Protein AF-F2UIX3-F1 (afdb_monomer_lite)

Secondary structure (DSSP, 8-state):
------TT---SHHHHHHHHHHHHHHHHHHHHHHHHHHHHHHHHT--SHHHHHHHHHHHHHHHHHHHHHHHHHHHHHHHHHHHHTT---HHHHHHHHHHHHHHHHHHHHHHHHHHHHHHHHHHHHHHHHHHHHHHHHHHHHHHHHHHHHHHHHHHHHHHHHHHHHHHHHHHT-

Foldseek 3Di:
DDPDPPPPPPPPVLVVLLVVLLVVLVVLLVLLVVLLVVLVVLLVPPPALVSLVVSLVVNVVSLVSSVVSLVVNLVSLVSLLVSLVPDPDPVSVVVNVVSVVSNVSSVVSVVSSVVSVVSSVVVNVVSVVVVVVVVVVVVVVVVVVVVVVVVVVVVVVVVVVVCVVVVVVVVVD

Sequence (173 aa):
MSYHKLDRYQGRDGDSEYLRLTRQIPNNIVNISRNTKQLQKIVKVIGTPKESQQSMGQIRHIVRDTNSLIKMTKQMVSDVSTLTQSAENQSVEQVHEIFQDVAVMVQDQGEVLENIEANMQVTYDRVDRGVGELTHASRYQKSARNKAMCLLVIVVIVAGILAAILVPTLKKK

Organism: Salpingoeca rosetta (strain ATCC 50818 / BSB-021) (NCBI:txid946362)

pLDDT: mean 78.08, std 13.51, range [38.41, 96.5]

Radius of gyration: 35.83 Å; chains: 1; bounding box: 78×33×126 Å

InterPro domains:
  IPR000727 Target SNARE coiled-coil homology domain [PF05739] (111-162)
  IPR000727 Target SNARE coiled-coil homology domain [PS50192] (90-137)
  IPR000727 Target SNARE coiled-coil homology domain [SM00397] (69-137)
  IPR006011 Syntaxin, N-terminal domain [PF14523] (21-104)
  IPR010989 SNARE [SSF47661] (16-130)
  IPR045242 Syntaxin [PTHR19957] (89-157)

Structure (mmCIF, N/CA/C/O backbone):
data_AF-F2UIX3-F1
#
_entry.id   AF-F2UIX3-F1
#
loop_
_atom_site.group_PDB
_atom_site.id
_atom_site.type_symbol
_atom_site.label_atom_id
_atom_site.label_alt_id
_atom_site.label_comp_id
_atom_site.label_asym_id
_atom_site.label_entity_id
_atom_site.label_seq_id
_atom_site.pdbx_PDB_ins_code
_atom_site.Cartn_x
_atom_site.Cartn_y
_atom_site.Cartn_z
_atom_site.occupancy
_atom_site.B_iso_or_equiv
_atom_site.auth_seq_id
_atom_site.auth_comp_id
_atom_site.auth_asym_id
_atom_site.auth_atom_id
_atom_site.pdbx_PDB_model_num
ATOM 1 N N . MET A 1 1 ? -36.956 -19.157 54.502 1.00 50.03 1 MET A N 1
ATOM 2 C CA . MET A 1 1 ? -35.486 -19.080 54.636 1.00 50.03 1 MET A CA 1
ATOM 3 C C . MET A 1 1 ? -34.861 -19.979 53.574 1.00 50.03 1 MET A C 1
ATOM 5 O O . MET A 1 1 ? -34.846 -21.181 53.776 1.00 50.03 1 MET A O 1
ATOM 9 N N . SER A 1 2 ? -34.443 -19.443 52.422 1.00 40.53 2 SER A N 1
ATOM 10 C CA . SER A 1 2 ? -33.447 -20.106 51.561 1.00 40.53 2 SER A CA 1
ATOM 11 C C . SER A 1 2 ? -32.939 -19.125 50.502 1.00 40.53 2 SER A C 1
ATOM 13 O O . SER A 1 2 ? -33.484 -19.015 49.404 1.00 40.53 2 SER A O 1
ATOM 15 N N . TYR A 1 3 ? -31.912 -18.359 50.867 1.00 38.41 3 TYR A N 1
ATOM 16 C CA . TYR A 1 3 ? -31.077 -17.633 49.914 1.00 38.41 3 TYR A CA 1
ATOM 17 C C . TYR A 1 3 ? -30.118 -18.645 49.279 1.00 38.41 3 TYR A C 1
ATOM 19 O O . TYR A 1 3 ? -29.007 -18.818 49.761 1.00 38.41 3 TYR A O 1
ATOM 27 N N . HIS A 1 4 ? -30.559 -19.369 48.248 1.00 46.75 4 HIS A N 1
ATOM 28 C CA . HIS A 1 4 ? -29.706 -20.355 47.565 1.00 46.75 4 HIS A CA 1
ATOM 29 C C . HIS A 1 4 ? -29.713 -20.235 46.037 1.00 46.75 4 HIS A C 1
ATOM 31 O O . HIS A 1 4 ? -29.457 -21.195 45.320 1.00 46.75 4 HIS A O 1
ATOM 37 N N . LYS A 1 5 ? -29.977 -19.035 45.513 1.00 42.69 5 LYS A N 1
ATOM 38 C CA . LYS A 1 5 ? -29.747 -18.712 44.097 1.00 42.69 5 LYS A CA 1
ATOM 39 C C . LYS A 1 5 ? -28.872 -17.467 43.974 1.00 42.69 5 LYS A C 1
ATOM 41 O O . LYS A 1 5 ? -29.306 -16.449 43.452 1.00 42.69 5 LYS A O 1
ATOM 46 N N . LEU A 1 6 ? -27.650 -17.555 44.500 1.00 43.41 6 LEU A N 1
ATOM 47 C CA . LEU A 1 6 ? -26.572 -16.595 44.224 1.00 43.41 6 LEU A CA 1
ATOM 48 C C . LEU A 1 6 ? -25.506 -17.163 43.267 1.00 43.41 6 LEU A C 1
ATOM 50 O O . LEU A 1 6 ? -24.531 -16.484 42.965 1.00 43.41 6 LEU A O 1
ATOM 54 N N . ASP A 1 7 ? -25.730 -18.342 42.682 1.00 41.72 7 ASP A N 1
ATOM 55 C CA . ASP A 1 7 ? -24.776 -18.988 41.766 1.00 41.72 7 ASP A CA 1
ATOM 56 C C . ASP A 1 7 ? -24.837 -18.463 40.319 1.00 41.72 7 ASP A C 1
ATOM 58 O O . ASP A 1 7 ? -24.647 -19.210 39.363 1.00 41.72 7 ASP A O 1
ATOM 62 N N . ARG A 1 8 ? -25.090 -17.164 40.119 1.00 43.22 8 ARG A N 1
ATOM 63 C CA . ARG A 1 8 ? -24.858 -16.506 38.816 1.00 43.22 8 ARG A CA 1
ATOM 64 C C . ARG A 1 8 ? -23.996 -15.250 38.905 1.00 43.22 8 ARG A C 1
ATOM 66 O O . ARG A 1 8 ? -24.086 -14.369 38.058 1.00 43.22 8 ARG A O 1
ATOM 73 N N . TYR A 1 9 ? -23.067 -15.226 39.857 1.00 41.72 9 TYR A N 1
ATOM 74 C CA . TYR A 1 9 ? -21.845 -14.433 39.713 1.00 41.72 9 TYR A CA 1
ATOM 75 C C . TYR A 1 9 ? -20.912 -15.088 38.682 1.00 41.72 9 TYR A C 1
ATOM 77 O O . TYR A 1 9 ? -19.874 -15.652 39.010 1.00 41.72 9 TYR A O 1
ATOM 85 N N . GLN A 1 10 ? -21.272 -14.972 37.405 1.00 43.09 10 GLN A N 1
ATOM 86 C CA . GLN A 1 10 ? -20.333 -15.085 36.286 1.00 43.09 10 GLN A CA 1
ATOM 87 C C . GLN A 1 10 ? -19.816 -13.670 35.950 1.00 43.09 10 GLN A C 1
ATOM 89 O O . GLN A 1 10 ? -19.879 -13.212 34.821 1.00 43.09 10 GLN A O 1
ATOM 94 N N . GLY A 1 11 ? -19.399 -12.918 36.977 1.00 50.25 11 GLY A N 1
ATOM 95 C CA . GLY A 1 11 ? -19.142 -11.470 36.906 1.00 50.25 11 GLY A CA 1
ATOM 96 C C . GLY A 1 11 ? -17.666 -11.079 36.940 1.00 50.25 11 GLY A C 1
ATOM 97 O O . GLY A 1 11 ? -17.349 -9.962 37.317 1.00 50.25 11 GLY A O 1
ATOM 98 N N . ARG A 1 12 ? -16.740 -11.999 36.645 1.00 53.50 12 ARG A N 1
ATOM 99 C CA . ARG A 1 12 ? -15.292 -11.720 36.730 1.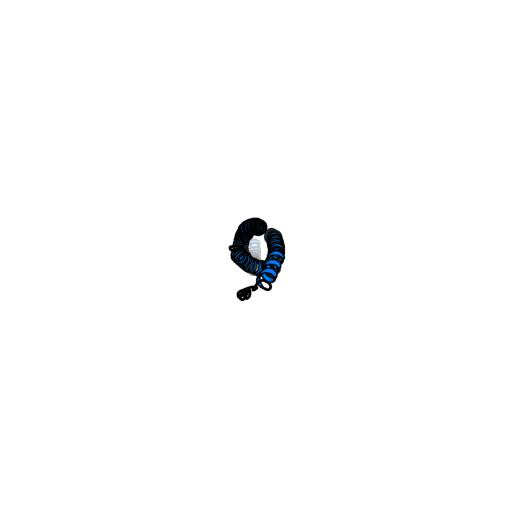00 53.50 12 ARG A CA 1
ATOM 100 C C . ARG A 1 12 ? -14.568 -11.830 35.389 1.00 53.50 12 ARG A C 1
ATOM 102 O O . ARG A 1 12 ? -13.643 -11.060 35.147 1.00 53.50 12 ARG A O 1
ATOM 109 N N . ASP A 1 13 ? -15.027 -12.716 34.509 1.00 61.12 13 ASP A N 1
ATOM 110 C CA . ASP A 1 13 ? -14.429 -12.900 33.182 1.00 61.12 13 ASP A CA 1
ATOM 111 C C . ASP A 1 13 ? -14.965 -11.883 32.160 1.00 61.12 13 ASP A C 1
ATOM 113 O O . ASP A 1 13 ? -14.174 -11.284 31.435 1.00 61.12 13 ASP A O 1
ATOM 117 N N . GLY A 1 14 ? -16.275 -11.599 32.170 1.00 64.62 14 GLY A N 1
ATOM 118 C CA . GLY A 1 14 ? -16.899 -10.625 31.259 1.00 64.62 14 GLY A CA 1
ATOM 119 C C . GLY A 1 14 ? -16.400 -9.189 31.457 1.00 64.62 14 GLY A C 1
ATOM 120 O O . GLY A 1 14 ? -16.084 -8.505 30.487 1.00 64.62 14 GLY A O 1
ATOM 121 N N . ASP A 1 15 ? -16.219 -8.759 32.709 1.00 70.06 15 ASP A N 1
ATOM 122 C CA . ASP A 1 15 ? -15.677 -7.431 33.028 1.00 70.06 15 ASP A CA 1
ATOM 123 C C . ASP A 1 15 ? -14.197 -7.307 32.626 1.00 70.06 15 ASP A C 1
ATOM 125 O O . ASP A 1 15 ? -13.750 -6.260 32.149 1.00 70.06 15 ASP A O 1
ATOM 129 N N . SER A 1 16 ? -13.421 -8.386 32.782 1.00 77.81 16 SER A N 1
ATOM 130 C CA . SER A 1 16 ? -12.012 -8.430 32.375 1.00 77.81 16 SER A CA 1
ATOM 131 C C . SER A 1 16 ? -11.857 -8.387 30.854 1.00 77.81 16 SER A C 1
ATOM 133 O O . SER A 1 16 ? -10.998 -7.668 30.334 1.00 77.81 16 SER A O 1
ATOM 135 N N . GLU A 1 17 ? -12.710 -9.116 30.135 1.00 80.12 17 GLU A N 1
ATOM 136 C CA . GLU A 1 17 ? -12.747 -9.120 28.678 1.00 80.12 17 GLU A CA 1
ATOM 137 C C . GLU A 1 17 ? -13.193 -7.767 28.121 1.00 80.12 17 GLU A C 1
ATOM 139 O O . GLU A 1 17 ? -12.487 -7.206 27.281 1.00 80.12 17 GLU A O 1
ATOM 144 N N . TYR A 1 18 ? -14.264 -7.180 28.661 1.00 78.69 18 TYR A N 1
ATOM 145 C CA . TYR A 1 18 ? -14.708 -5.833 28.311 1.00 78.69 18 TYR A CA 1
ATOM 146 C C . TYR A 1 18 ? -13.574 -4.813 28.474 1.00 78.69 18 TYR A C 1
ATOM 148 O O . TYR A 1 18 ? -13.195 -4.145 27.515 1.00 78.69 18 TYR A O 1
ATOM 156 N N . LEU A 1 19 ? -12.926 -4.761 29.644 1.00 79.62 19 LEU A N 1
ATOM 157 C CA . LEU A 1 19 ? -11.809 -3.840 29.891 1.00 79.62 19 LEU A CA 1
ATOM 158 C C . LEU A 1 19 ? -10.624 -4.062 28.942 1.00 79.62 19 LEU A C 1
ATOM 160 O O . LEU A 1 19 ? -9.933 -3.104 28.577 1.00 79.62 19 LEU A O 1
ATOM 164 N N . ARG A 1 20 ? -10.369 -5.310 28.535 1.00 86.00 20 ARG A N 1
ATOM 165 C CA . ARG A 1 20 ? -9.329 -5.632 27.555 1.00 86.00 20 ARG A CA 1
ATOM 166 C C . ARG A 1 20 ? -9.686 -5.075 26.179 1.00 86.00 20 ARG A C 1
ATOM 168 O O . ARG A 1 20 ? -8.833 -4.436 25.561 1.00 86.00 20 ARG A O 1
ATOM 175 N N . LEU A 1 21 ? -10.913 -5.296 25.713 1.00 84.12 21 LEU A N 1
ATOM 176 C CA . LEU A 1 21 ? -11.394 -4.821 24.413 1.00 84.12 21 LEU A CA 1
ATOM 177 C C . LEU A 1 21 ? -11.369 -3.288 24.352 1.00 84.12 21 LEU A C 1
ATOM 179 O O . LEU A 1 21 ? -10.766 -2.718 23.441 1.00 84.12 21 LEU A O 1
ATOM 183 N N . THR A 1 22 ? -11.884 -2.622 25.389 1.00 79.75 22 THR A N 1
ATOM 184 C CA . THR A 1 22 ? -11.936 -1.154 25.484 1.00 79.75 22 THR A CA 1
ATOM 185 C C . THR A 1 22 ? -10.548 -0.509 25.509 1.00 79.75 22 THR A C 1
ATOM 187 O O . THR A 1 22 ? -10.378 0.624 25.066 1.00 79.75 22 THR A O 1
ATOM 190 N N . ARG A 1 23 ? -9.515 -1.234 25.962 1.00 84.69 23 ARG A N 1
ATOM 191 C CA . ARG A 1 23 ? -8.114 -0.781 25.891 1.00 84.69 23 ARG A CA 1
ATOM 192 C C . ARG A 1 23 ? -7.439 -1.085 24.555 1.00 84.69 23 ARG A C 1
ATOM 194 O O . ARG A 1 23 ? -6.550 -0.339 24.150 1.00 84.69 23 ARG A O 1
ATOM 201 N N . GLN A 1 24 ? -7.792 -2.178 23.884 1.00 87.69 24 GLN A N 1
ATOM 202 C CA . GLN A 1 24 ? -7.121 -2.590 22.645 1.00 87.69 24 GLN A CA 1
ATOM 203 C C . GLN A 1 24 ? -7.654 -1.869 21.407 1.00 87.69 24 GLN A C 1
ATOM 205 O O . GLN A 1 24 ? -6.859 -1.482 20.549 1.00 87.69 24 GLN A O 1
ATOM 210 N N . ILE A 1 25 ? -8.964 -1.626 21.335 1.00 85.00 25 ILE A N 1
ATOM 211 C CA . ILE A 1 25 ? -9.601 -0.985 20.179 1.00 85.00 25 ILE A CA 1
ATOM 212 C C . ILE A 1 25 ? -8.958 0.378 19.842 1.00 85.00 25 ILE A C 1
ATOM 214 O O . ILE A 1 25 ? -8.520 0.543 18.700 1.00 85.00 25 ILE A O 1
ATOM 218 N N . PRO A 1 26 ? -8.774 1.325 20.791 1.00 84.56 26 P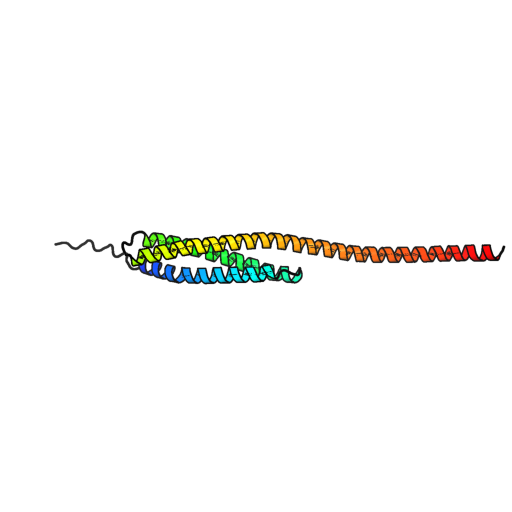RO A N 1
ATOM 219 C CA . PRO A 1 26 ? -8.140 2.611 20.488 1.00 84.56 26 PRO A CA 1
ATOM 220 C C . PRO A 1 26 ? -6.710 2.471 19.957 1.00 84.56 26 PRO A C 1
ATOM 222 O O . PRO A 1 26 ? -6.316 3.168 19.022 1.00 84.56 26 PRO A O 1
ATOM 225 N N . ASN A 1 27 ? -5.935 1.534 20.512 1.00 89.38 27 ASN A N 1
ATOM 226 C CA . ASN A 1 27 ? -4.561 1.287 20.075 1.00 89.38 27 ASN A CA 1
ATOM 227 C C . ASN A 1 27 ? -4.512 0.787 18.628 1.00 89.38 27 ASN A C 1
ATOM 229 O O . ASN A 1 27 ? -3.688 1.254 17.837 1.00 89.38 27 ASN A O 1
ATOM 233 N N . ASN A 1 28 ? -5.421 -0.118 18.260 1.00 89.88 28 ASN A N 1
ATOM 234 C CA . ASN A 1 28 ? -5.512 -0.600 16.890 1.00 89.88 28 ASN A CA 1
ATOM 235 C C . ASN A 1 28 ? -5.909 0.522 15.928 1.00 89.88 28 ASN A C 1
ATOM 237 O O . ASN A 1 28 ? -5.278 0.651 14.885 1.00 89.88 28 ASN A O 1
ATOM 241 N N . ILE A 1 29 ? -6.878 1.373 16.282 1.00 86.19 29 ILE A N 1
ATOM 242 C CA . ILE A 1 29 ? -7.292 2.519 15.450 1.00 86.19 29 ILE A CA 1
ATOM 243 C C . ILE A 1 29 ? -6.127 3.476 15.208 1.00 86.19 29 ILE A C 1
ATOM 245 O O . ILE A 1 29 ? -5.880 3.878 14.073 1.00 86.19 29 ILE A O 1
ATOM 249 N N . VAL A 1 30 ? -5.376 3.824 16.256 1.00 88.75 30 VAL A N 1
ATOM 250 C CA . VAL A 1 30 ? -4.206 4.703 16.123 1.00 88.75 30 VAL A CA 1
ATOM 251 C C . VAL A 1 30 ? -3.170 4.090 15.178 1.00 88.75 30 VAL A C 1
ATOM 253 O O . VAL A 1 30 ? -2.586 4.802 14.357 1.00 88.75 30 VAL A O 1
ATOM 256 N N . ASN A 1 31 ? -2.955 2.775 15.256 1.00 89.75 31 ASN A N 1
ATOM 257 C CA . ASN A 1 31 ? -2.041 2.066 14.364 1.00 89.75 31 ASN A CA 1
ATOM 258 C C . ASN A 1 31 ? -2.566 1.999 12.920 1.00 89.75 31 ASN A C 1
ATOM 260 O O . ASN A 1 31 ? -1.793 2.280 12.009 1.00 89.75 31 ASN A O 1
ATOM 264 N N . ILE A 1 32 ? -3.858 1.724 12.702 1.00 88.38 32 ILE A N 1
ATOM 265 C CA . ILE A 1 32 ? -4.500 1.768 11.375 1.00 88.38 32 ILE A CA 1
ATOM 266 C C . ILE A 1 32 ? -4.330 3.170 10.777 1.00 88.38 32 ILE A C 1
ATOM 268 O O . ILE A 1 32 ? -3.799 3.307 9.680 1.00 88.38 32 ILE A O 1
ATOM 272 N N . SER A 1 33 ? -4.649 4.224 11.531 1.00 86.25 33 SER A N 1
ATOM 273 C CA . SER A 1 33 ? -4.518 5.610 11.071 1.00 86.25 33 SER A CA 1
ATOM 274 C C . SER A 1 33 ? -3.073 5.964 10.714 1.00 86.25 33 SER A C 1
ATOM 276 O O . SER A 1 33 ? -2.805 6.595 9.686 1.00 86.25 33 SER A O 1
ATOM 278 N N . ARG A 1 34 ? -2.108 5.537 11.542 1.00 90.31 34 ARG A N 1
ATOM 279 C CA . ARG A 1 34 ? -0.679 5.730 11.267 1.00 90.31 34 ARG A CA 1
ATOM 280 C C . ARG A 1 34 ? -0.268 5.009 9.985 1.00 90.31 34 ARG A C 1
ATOM 282 O O . ARG A 1 34 ? 0.407 5.620 9.157 1.00 90.31 34 ARG A O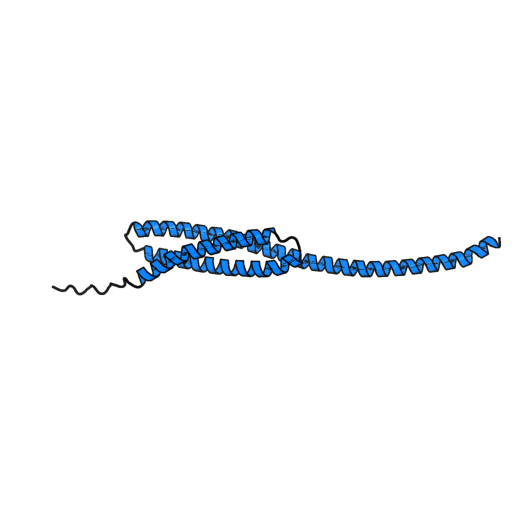 1
ATOM 289 N N . ASN A 1 35 ? -0.694 3.762 9.810 1.00 90.06 35 ASN A N 1
ATOM 290 C CA . ASN A 1 35 ? -0.396 2.961 8.630 1.00 90.06 35 ASN A CA 1
ATOM 291 C C . ASN A 1 35 ? -0.999 3.580 7.365 1.00 90.06 35 ASN A C 1
ATOM 293 O O . ASN A 1 35 ? -0.279 3.776 6.390 1.00 90.06 35 ASN A O 1
ATOM 297 N N . THR A 1 36 ? -2.268 3.994 7.395 1.00 86.19 36 THR A N 1
ATOM 298 C CA . THR A 1 36 ? -2.933 4.672 6.272 1.00 86.19 36 THR A CA 1
ATOM 299 C C . THR A 1 36 ? -2.204 5.961 5.888 1.00 86.19 36 THR A C 1
ATOM 301 O O . THR A 1 36 ? -1.921 6.188 4.711 1.00 86.19 36 THR A O 1
ATOM 304 N N . LYS A 1 37 ? -1.786 6.779 6.867 1.00 86.50 37 LYS A N 1
ATOM 305 C CA . LYS A 1 37 ? -0.981 7.991 6.612 1.00 86.50 37 LYS A CA 1
ATOM 306 C C . LYS A 1 37 ? 0.397 7.677 6.027 1.00 86.50 37 LYS A C 1
ATOM 308 O O . LYS A 1 37 ? 0.893 8.426 5.186 1.00 86.50 37 LYS A O 1
ATOM 313 N N . GLN A 1 38 ? 1.048 6.606 6.480 1.00 85.69 38 GLN A N 1
ATOM 314 C CA . GLN A 1 38 ? 2.330 6.169 5.922 1.00 85.69 38 GLN A CA 1
ATOM 315 C C . GLN A 1 38 ? 2.169 5.690 4.478 1.00 85.69 38 GLN A C 1
ATOM 317 O O . GLN A 1 38 ? 2.925 6.128 3.614 1.00 85.69 38 GLN A O 1
ATOM 322 N N . LEU A 1 39 ? 1.149 4.877 4.197 1.00 84.62 39 LEU A N 1
ATOM 323 C CA . LEU A 1 39 ? 0.830 4.408 2.851 1.00 84.62 39 LEU A CA 1
ATOM 324 C C . LEU A 1 39 ? 0.585 5.571 1.888 1.00 84.62 39 LEU A C 1
ATOM 326 O O . LEU A 1 39 ? 1.176 5.603 0.813 1.00 84.62 39 LEU A O 1
ATOM 330 N N . GLN A 1 40 ? -0.194 6.575 2.301 1.00 80.50 40 GLN A N 1
ATOM 331 C CA . GLN A 1 40 ? -0.422 7.785 1.504 1.00 80.50 40 GLN A CA 1
ATOM 332 C C . GLN A 1 40 ? 0.886 8.499 1.135 1.00 80.50 40 GLN A C 1
ATOM 334 O O . GLN A 1 40 ? 1.051 8.947 0.000 1.00 80.50 40 GLN A O 1
ATOM 339 N N . LYS A 1 41 ? 1.839 8.591 2.072 1.00 82.88 41 LYS A N 1
ATOM 340 C CA . LYS A 1 41 ? 3.150 9.200 1.806 1.00 82.88 41 LYS A CA 1
ATOM 341 C C . LYS A 1 41 ? 3.980 8.367 0.835 1.00 82.88 41 LYS A C 1
ATOM 343 O O . LYS A 1 41 ? 4.542 8.936 -0.093 1.00 82.88 41 LYS A O 1
ATOM 348 N N . ILE A 1 42 ? 4.053 7.050 1.034 1.00 76.50 42 ILE A N 1
ATOM 349 C CA . ILE A 1 42 ? 4.882 6.168 0.198 1.00 76.50 42 ILE A CA 1
ATOM 350 C C . ILE A 1 42 ? 4.327 6.113 -1.231 1.00 76.50 42 ILE A C 1
ATOM 352 O O . ILE A 1 42 ? 5.084 6.264 -2.186 1.00 76.50 42 ILE A O 1
ATOM 356 N N . VAL A 1 43 ? 3.007 5.983 -1.389 1.00 74.31 43 VAL A N 1
ATOM 357 C CA . VAL A 1 43 ? 2.348 5.943 -2.706 1.00 74.31 43 VAL A CA 1
ATOM 358 C C . VAL A 1 43 ? 2.541 7.251 -3.478 1.00 74.31 43 VAL A C 1
ATOM 360 O O . VAL A 1 43 ? 2.747 7.221 -4.688 1.00 74.31 43 VAL A O 1
ATOM 363 N N . LYS A 1 44 ? 2.556 8.403 -2.794 1.00 72.69 44 LYS A N 1
ATOM 364 C CA . LYS A 1 44 ? 2.773 9.715 -3.427 1.00 72.69 44 LYS A CA 1
ATOM 365 C C . LYS A 1 44 ? 4.179 9.887 -4.027 1.00 72.69 44 LYS A C 1
ATOM 367 O O . LYS A 1 44 ? 4.364 10.747 -4.881 1.00 72.69 44 LYS A O 1
ATOM 372 N N . VAL A 1 45 ? 5.163 9.101 -3.585 1.00 66.81 45 VAL A N 1
ATOM 373 C CA . VAL A 1 45 ? 6.592 9.283 -3.915 1.00 66.81 45 VAL A CA 1
ATOM 374 C C . VAL A 1 45 ? 7.088 8.279 -4.970 1.00 66.81 45 VAL A C 1
ATOM 376 O O . VAL A 1 45 ? 8.276 8.235 -5.270 1.00 66.81 45 VAL A O 1
ATOM 379 N N . ILE A 1 46 ? 6.214 7.490 -5.605 1.00 65.44 46 ILE A N 1
ATOM 380 C CA . ILE A 1 46 ? 6.643 6.513 -6.622 1.00 65.44 46 ILE A CA 1
ATOM 381 C C . ILE A 1 46 ? 7.021 7.242 -7.926 1.00 65.44 46 ILE A C 1
ATOM 383 O O . ILE A 1 46 ? 6.209 7.395 -8.835 1.00 65.44 46 ILE A O 1
ATOM 387 N N . GLY A 1 47 ? 8.264 7.725 -7.989 1.00 58.25 47 GLY A N 1
ATOM 388 C CA . GLY A 1 47 ? 8.822 8.498 -9.102 1.00 58.25 47 GLY A CA 1
ATOM 389 C C . GLY A 1 47 ? 9.816 7.737 -9.984 1.00 58.25 47 GLY A C 1
ATOM 390 O O . GLY A 1 47 ? 10.073 8.179 -11.102 1.00 58.25 47 GLY A O 1
ATOM 391 N N . THR A 1 48 ? 10.366 6.593 -9.545 1.00 59.12 48 THR A N 1
ATOM 392 C CA . THR A 1 48 ? 11.316 5.802 -10.353 1.00 59.12 48 THR A CA 1
ATOM 393 C C . THR A 1 48 ? 11.143 4.282 -10.192 1.00 59.12 48 THR A C 1
ATOM 395 O O . THR A 1 48 ? 10.732 3.813 -9.128 1.00 59.12 48 THR A O 1
ATOM 398 N N . PRO A 1 49 ? 11.488 3.464 -11.211 1.00 59.47 49 PRO A N 1
ATOM 399 C CA . PRO A 1 49 ? 11.304 2.010 -11.154 1.00 59.47 49 PRO A CA 1
ATOM 400 C C . PRO A 1 49 ? 12.112 1.276 -10.072 1.00 59.47 49 PRO A C 1
ATOM 402 O O . PRO A 1 49 ? 11.637 0.291 -9.509 1.00 59.47 49 PRO A O 1
ATOM 405 N N . LYS A 1 50 ? 13.325 1.752 -9.757 1.00 55.75 50 LYS A N 1
ATOM 406 C CA . LYS A 1 50 ? 14.210 1.126 -8.758 1.00 55.75 50 LYS A CA 1
ATOM 407 C C . LYS A 1 50 ? 13.739 1.399 -7.326 1.00 55.75 50 LYS A C 1
ATOM 409 O O . LYS A 1 50 ? 13.797 0.508 -6.485 1.00 55.75 50 LYS A O 1
ATOM 414 N N . GLU A 1 51 ? 13.237 2.604 -7.066 1.00 58.75 51 GLU A N 1
ATOM 415 C CA . GLU A 1 51 ? 12.630 2.966 -5.778 1.00 58.75 51 GLU A CA 1
ATOM 416 C C . GLU A 1 51 ? 11.255 2.309 -5.615 1.00 58.75 51 GLU A C 1
ATOM 418 O O . GLU A 1 51 ? 10.912 1.855 -4.526 1.00 58.75 51 GLU A O 1
ATOM 423 N N . SER A 1 52 ? 10.513 2.151 -6.717 1.00 63.19 52 SER A N 1
ATOM 424 C CA . SER A 1 52 ? 9.219 1.469 -6.726 1.00 63.19 52 SER A CA 1
ATOM 425 C C . SER A 1 52 ? 9.319 0.033 -6.194 1.00 63.19 52 SER A C 1
ATOM 427 O O . SER A 1 52 ? 8.544 -0.327 -5.317 1.00 63.19 52 SER A O 1
ATOM 429 N N . GLN A 1 53 ? 10.299 -0.781 -6.611 1.00 64.19 53 GLN A N 1
ATOM 430 C CA . GLN A 1 53 ? 10.379 -2.180 -6.151 1.00 64.19 53 GLN A CA 1
ATOM 431 C C . GLN A 1 53 ? 10.599 -2.333 -4.634 1.00 64.19 53 GLN A C 1
ATOM 433 O O . GLN A 1 53 ? 9.924 -3.148 -4.002 1.00 64.19 53 GLN A O 1
ATOM 438 N N . GLN A 1 54 ? 11.497 -1.551 -4.025 1.00 67.62 54 GLN A N 1
ATOM 439 C CA . GLN A 1 54 ? 11.740 -1.622 -2.576 1.00 67.62 54 GLN A CA 1
ATOM 440 C C . GLN A 1 54 ? 10.560 -1.051 -1.776 1.00 67.62 54 GLN A C 1
ATOM 442 O O . GLN A 1 54 ? 10.129 -1.654 -0.788 1.00 67.62 54 GLN A O 1
ATOM 447 N N . SER A 1 55 ? 9.994 0.075 -2.220 1.00 74.44 55 SER A N 1
ATOM 448 C CA . SER A 1 55 ? 8.811 0.668 -1.594 1.00 74.44 55 SER A CA 1
ATOM 449 C C . SER A 1 55 ? 7.584 -0.240 -1.705 1.00 74.44 55 SER A C 1
ATOM 451 O O . SER A 1 55 ? 6.786 -0.286 -0.773 1.00 74.44 55 SER A O 1
ATOM 453 N N . MET A 1 56 ? 7.453 -1.038 -2.771 1.00 74.75 56 MET A N 1
ATOM 454 C CA . MET A 1 56 ? 6.341 -1.985 -2.934 1.00 74.75 56 MET A CA 1
ATOM 455 C C . MET A 1 56 ? 6.339 -3.103 -1.893 1.00 74.75 56 MET A C 1
ATOM 457 O O . MET A 1 56 ? 5.273 -3.474 -1.400 1.00 74.75 56 MET A O 1
ATOM 461 N N . GLY A 1 57 ? 7.510 -3.618 -1.510 1.00 81.06 57 GLY A N 1
ATOM 462 C CA . GLY A 1 57 ? 7.608 -4.591 -0.418 1.00 81.06 57 GLY A CA 1
ATOM 463 C C . GLY A 1 57 ? 7.086 -4.020 0.904 1.00 81.06 57 GLY A C 1
ATOM 464 O O . GLY A 1 57 ? 6.309 -4.675 1.602 1.00 81.06 57 GLY A O 1
ATOM 465 N N . GLN A 1 58 ? 7.447 -2.769 1.205 1.00 83.12 58 GLN A N 1
ATOM 466 C CA . GLN A 1 58 ? 6.985 -2.051 2.397 1.00 83.12 58 GLN A CA 1
ATOM 467 C C . GLN A 1 58 ? 5.483 -1.749 2.340 1.00 83.12 58 GLN A C 1
ATOM 469 O O . GLN A 1 58 ? 4.782 -1.988 3.319 1.00 83.12 58 GLN A O 1
ATOM 474 N N . ILE A 1 59 ? 4.968 -1.300 1.190 1.00 83.25 59 ILE A N 1
ATOM 475 C CA . ILE A 1 59 ? 3.533 -1.056 0.994 1.00 83.25 59 ILE A CA 1
ATOM 476 C C . ILE A 1 59 ? 2.743 -2.345 1.241 1.00 83.25 59 ILE A C 1
ATOM 478 O O . ILE A 1 59 ? 1.830 -2.344 2.060 1.00 83.25 59 ILE A O 1
ATOM 482 N N . ARG A 1 60 ? 3.116 -3.467 0.606 1.00 85.44 60 ARG A N 1
ATOM 483 C CA . ARG A 1 60 ? 2.406 -4.749 0.782 1.00 85.44 60 ARG A CA 1
ATOM 484 C C . ARG A 1 60 ? 2.418 -5.244 2.225 1.00 85.44 60 ARG A C 1
ATOM 486 O O . ARG A 1 60 ? 1.466 -5.897 2.645 1.00 85.44 60 ARG A O 1
ATOM 493 N N . HIS A 1 61 ? 3.495 -4.989 2.966 1.00 89.25 61 HIS A N 1
ATOM 494 C CA . HIS A 1 61 ? 3.563 -5.315 4.389 1.00 89.25 61 HIS A CA 1
ATOM 495 C C . HIS A 1 61 ? 2.569 -4.469 5.189 1.00 89.25 61 HIS A C 1
ATOM 497 O O . HIS A 1 61 ? 1.713 -5.019 5.874 1.00 89.25 61 HIS A O 1
ATOM 503 N N . ILE A 1 62 ? 2.618 -3.143 5.030 1.00 87.62 62 ILE A N 1
ATOM 504 C CA . ILE A 1 62 ? 1.744 -2.219 5.761 1.00 87.62 62 ILE A CA 1
ATOM 505 C C . ILE A 1 62 ? 0.268 -2.462 5.408 1.00 87.62 62 ILE A C 1
ATOM 507 O O . ILE A 1 62 ? -0.575 -2.445 6.301 1.00 87.62 62 ILE A O 1
ATOM 511 N N . VAL A 1 63 ? -0.065 -2.748 4.143 1.00 86.50 63 VAL A N 1
ATOM 512 C CA . VAL A 1 63 ? -1.436 -3.093 3.721 1.00 86.50 63 VAL A CA 1
ATOM 513 C C . VAL A 1 63 ? -1.938 -4.348 4.441 1.00 86.50 63 VAL A C 1
ATOM 515 O O . VAL A 1 63 ? -3.024 -4.327 5.019 1.00 86.50 63 VAL A O 1
ATOM 518 N N . ARG A 1 64 ? -1.143 -5.429 4.472 1.00 90.06 64 ARG A N 1
ATOM 519 C CA . ARG A 1 64 ? -1.527 -6.676 5.160 1.00 90.06 64 ARG A CA 1
ATOM 520 C C . ARG A 1 64 ? -1.709 -6.482 6.662 1.00 90.06 64 ARG A C 1
ATOM 522 O O . ARG A 1 64 ? -2.716 -6.934 7.205 1.00 90.06 64 ARG A O 1
ATOM 529 N N . ASP A 1 65 ? -0.784 -5.781 7.313 1.00 90.31 65 ASP A N 1
ATOM 530 C CA . ASP A 1 65 ? -0.880 -5.488 8.747 1.00 90.31 65 ASP A CA 1
ATOM 531 C C . ASP A 1 65 ? -2.135 -4.669 9.061 1.00 90.31 65 ASP A C 1
ATOM 533 O O . ASP A 1 65 ? -2.864 -4.961 10.008 1.00 90.31 65 ASP A O 1
ATOM 537 N N . THR A 1 66 ? -2.423 -3.665 8.229 1.00 87.62 66 THR A N 1
ATOM 538 C CA . THR A 1 66 ? -3.593 -2.792 8.385 1.00 87.62 66 THR A CA 1
ATOM 539 C C . THR A 1 66 ? -4.891 -3.573 8.214 1.00 87.62 66 THR A C 1
ATOM 541 O O . THR A 1 66 ? -5.785 -3.441 9.046 1.00 87.62 66 THR A O 1
ATOM 544 N N . ASN A 1 67 ? -4.974 -4.459 7.218 1.00 88.25 67 ASN A N 1
ATOM 545 C CA . ASN A 1 67 ? -6.120 -5.352 7.033 1.00 88.25 67 ASN A CA 1
ATOM 546 C C . ASN A 1 67 ? -6.339 -6.280 8.239 1.00 88.25 67 ASN A C 1
ATOM 548 O O . ASN A 1 67 ? -7.477 -6.476 8.674 1.00 88.25 67 ASN A O 1
ATOM 552 N N . SER A 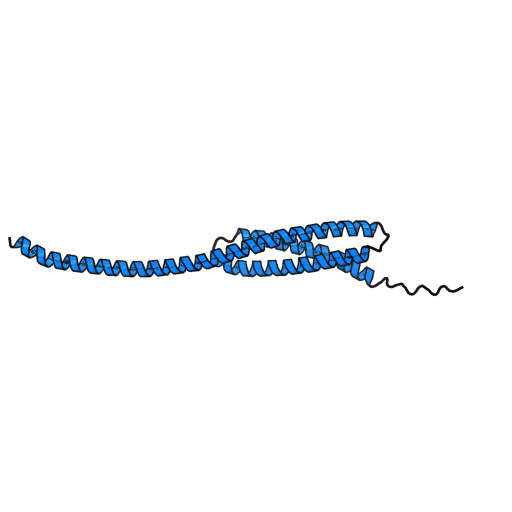1 68 ? -5.262 -6.814 8.826 1.00 91.94 68 SER A N 1
ATOM 553 C CA . SER A 1 68 ? -5.355 -7.624 10.046 1.00 91.94 68 SER A CA 1
ATOM 554 C C . SER A 1 68 ? -5.885 -6.808 11.228 1.00 91.94 68 SER A C 1
ATOM 556 O O . SER A 1 68 ? -6.794 -7.261 11.925 1.00 91.94 68 SER A O 1
ATOM 558 N N . LEU A 1 69 ? -5.368 -5.591 11.432 1.00 88.44 69 LEU A N 1
ATOM 559 C CA . LEU A 1 69 ? -5.828 -4.694 12.495 1.00 88.44 69 LEU A CA 1
ATOM 560 C C . LEU A 1 69 ? -7.294 -4.298 12.311 1.00 88.44 69 LEU A C 1
ATOM 562 O O . LEU A 1 69 ? -8.047 -4.328 13.278 1.00 88.44 69 LEU A O 1
ATOM 566 N N . ILE A 1 70 ? -7.724 -3.973 11.089 1.00 85.12 70 ILE A N 1
ATOM 567 C CA . ILE A 1 70 ? -9.126 -3.659 10.778 1.00 85.12 70 ILE A CA 1
ATOM 568 C C . ILE A 1 70 ? -10.023 -4.845 11.138 1.00 85.12 70 ILE A C 1
ATOM 570 O O . ILE A 1 70 ? -11.024 -4.663 11.828 1.00 85.12 70 ILE A O 1
ATOM 574 N N . LYS A 1 71 ? -9.654 -6.065 10.727 1.00 87.50 71 LYS A N 1
ATOM 575 C CA . LYS A 1 71 ? -10.430 -7.276 11.029 1.00 87.50 71 LYS A CA 1
ATOM 576 C C . LYS A 1 71 ? -10.538 -7.524 12.535 1.00 87.50 71 LYS A C 1
ATOM 578 O O . LYS A 1 71 ? -11.633 -7.770 13.032 1.00 87.50 71 LYS A O 1
ATOM 583 N N . MET A 1 72 ? -9.420 -7.432 13.256 1.00 87.50 72 MET A N 1
ATOM 584 C CA . MET A 1 72 ? -9.395 -7.603 14.710 1.00 87.50 72 MET A CA 1
ATOM 585 C C . MET A 1 72 ? -10.234 -6.532 15.411 1.00 87.50 72 MET A C 1
ATOM 587 O O . MET A 1 72 ? -11.040 -6.864 16.268 1.00 87.50 72 MET A O 1
ATOM 591 N N . THR A 1 73 ? -10.103 -5.263 15.020 1.00 85.50 73 THR A N 1
ATOM 592 C CA . THR A 1 73 ? -10.877 -4.163 15.610 1.00 85.50 73 THR A CA 1
ATOM 593 C C . THR A 1 73 ? -12.370 -4.307 15.341 1.00 85.50 73 THR A C 1
ATOM 595 O O . THR A 1 73 ? -13.149 -4.133 16.269 1.00 85.50 73 THR A O 1
ATOM 598 N N . LYS A 1 7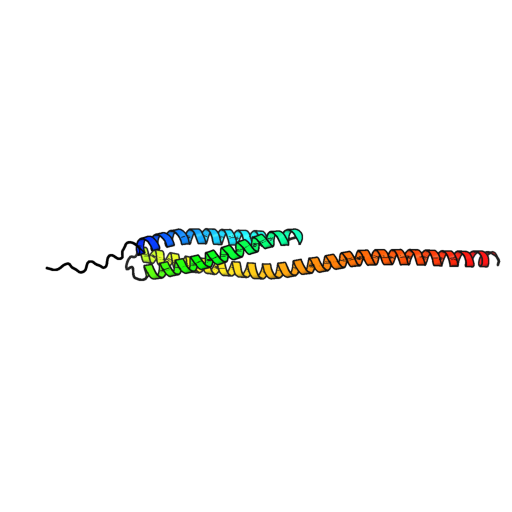4 ? -12.781 -4.688 14.121 1.00 83.81 74 LYS A N 1
ATOM 599 C CA . LYS A 1 74 ? -14.194 -4.969 13.808 1.00 83.81 74 LYS A CA 1
ATOM 600 C C . LYS A 1 74 ? -14.760 -6.067 14.710 1.00 83.81 74 LYS A C 1
ATOM 602 O O . LYS A 1 74 ? -15.853 -5.902 15.243 1.00 83.81 74 LYS A O 1
ATOM 607 N N . GLN A 1 75 ? -14.002 -7.146 14.923 1.00 86.81 75 GLN A N 1
ATOM 608 C CA . GLN A 1 75 ? -14.412 -8.212 15.838 1.00 86.81 75 GLN A CA 1
ATOM 609 C C . GLN A 1 75 ? -14.530 -7.699 17.278 1.00 86.81 75 GLN A C 1
ATOM 611 O O . GLN A 1 75 ? -15.571 -7.878 17.892 1.00 86.81 75 GLN A O 1
ATOM 616 N N . MET A 1 76 ? -13.522 -6.982 17.786 1.00 85.81 76 MET A N 1
ATOM 617 C CA . MET A 1 76 ? -13.551 -6.444 19.151 1.00 85.81 76 MET A CA 1
ATOM 618 C C . MET A 1 76 ? -14.720 -5.478 19.379 1.00 85.81 76 MET A C 1
ATOM 620 O O . MET A 1 76 ? -15.330 -5.499 20.440 1.00 85.81 76 MET A O 1
ATOM 624 N N . VAL A 1 77 ? -15.043 -4.636 18.393 1.00 83.31 77 VAL A N 1
ATOM 625 C CA . VAL A 1 77 ? -16.196 -3.724 18.451 1.00 83.31 77 VAL A CA 1
ATOM 626 C C . VAL A 1 77 ? -17.510 -4.509 18.506 1.00 83.31 77 VAL A C 1
ATOM 628 O O . VAL A 1 77 ? -18.384 -4.181 19.305 1.00 83.31 77 VAL A O 1
ATOM 631 N N . SER A 1 78 ? -17.633 -5.579 17.714 1.00 83.25 78 SER A N 1
ATOM 632 C CA . SER A 1 78 ? -18.787 -6.487 17.763 1.00 83.25 78 SER A CA 1
ATOM 633 C C . SER A 1 78 ? -18.912 -7.196 19.117 1.00 83.25 78 SER A C 1
ATOM 635 O O . SER A 1 78 ? -20.015 -7.315 19.656 1.00 83.25 78 SER A O 1
ATOM 637 N N . ASP A 1 79 ? -17.791 -7.651 19.681 1.00 83.12 79 ASP A N 1
ATOM 638 C CA . ASP A 1 79 ? -17.751 -8.335 20.976 1.00 83.12 79 ASP A CA 1
ATOM 639 C C . ASP A 1 79 ? -18.168 -7.375 22.097 1.00 83.12 79 ASP A C 1
ATOM 641 O O . ASP A 1 79 ? -19.019 -7.718 22.917 1.00 83.12 79 ASP A O 1
ATOM 645 N N . VAL A 1 80 ? -17.659 -6.135 22.082 1.00 81.56 80 VAL A N 1
ATOM 646 C CA . VAL A 1 80 ? -18.105 -5.096 23.018 1.00 81.56 80 VAL A CA 1
ATOM 647 C C . VAL A 1 80 ? -19.597 -4.838 22.859 1.00 81.56 80 VAL A C 1
ATOM 649 O O . VAL A 1 80 ? -20.307 -4.904 23.853 1.00 81.56 80 VAL A O 1
ATOM 652 N N . SER A 1 81 ? -20.093 -4.625 21.636 1.00 76.62 81 SER A N 1
ATOM 653 C CA . SER A 1 81 ? -21.522 -4.387 21.396 1.00 76.62 81 SER A CA 1
ATOM 654 C C . SER A 1 81 ? -22.405 -5.488 21.989 1.00 76.62 81 SER A C 1
ATOM 656 O O . SER A 1 81 ? -23.472 -5.194 22.522 1.00 76.62 81 SER A O 1
ATOM 658 N N . THR A 1 82 ? -21.961 -6.743 21.911 1.00 79.81 82 THR A N 1
ATOM 659 C CA . THR A 1 82 ? -22.683 -7.899 22.461 1.00 79.81 82 THR A CA 1
ATOM 660 C C . THR A 1 82 ? -22.643 -7.906 23.991 1.00 79.81 82 THR A C 1
ATOM 662 O O . THR A 1 82 ? -23.670 -8.114 24.632 1.00 79.81 82 THR A O 1
ATOM 665 N N . LEU A 1 83 ? -21.479 -7.624 24.588 1.00 76.50 83 LEU A N 1
ATOM 666 C CA . LEU A 1 83 ? -21.309 -7.529 26.044 1.00 76.50 83 LEU A CA 1
ATOM 667 C C . LEU A 1 83 ? -22.107 -6.365 26.652 1.00 76.50 83 LEU A C 1
ATOM 669 O O . LEU A 1 83 ? -22.578 -6.460 27.783 1.00 76.50 83 LEU A O 1
ATOM 673 N N . THR A 1 84 ? -22.276 -5.273 25.906 1.00 72.44 84 THR A N 1
ATOM 674 C CA . THR A 1 84 ? -22.999 -4.081 26.360 1.00 72.44 84 THR A CA 1
ATOM 675 C C . THR A 1 84 ? -24.509 -4.168 26.149 1.00 72.44 84 THR A C 1
ATOM 677 O O . THR A 1 84 ? -25.247 -3.441 26.806 1.00 72.44 84 THR A O 1
ATOM 680 N N . GLN A 1 85 ? -24.992 -5.062 25.277 1.00 70.25 85 GLN A N 1
ATOM 681 C CA . GLN A 1 85 ? -26.406 -5.141 24.881 1.00 70.25 85 GLN A CA 1
ATOM 682 C C . GLN A 1 85 ? -27.365 -5.481 26.037 1.00 70.25 85 GLN A C 1
ATOM 684 O O . GLN A 1 85 ? -28.542 -5.140 25.975 1.00 70.25 85 GLN A O 1
ATOM 689 N N . SER A 1 86 ? -26.882 -6.142 27.093 1.00 62.91 86 SER A N 1
ATOM 690 C CA . SER A 1 86 ? -27.677 -6.507 28.275 1.00 62.91 86 SER A CA 1
ATOM 691 C C . SER A 1 86 ? -27.463 -5.597 29.489 1.00 62.91 86 SER A C 1
ATOM 693 O O . SER A 1 86 ? -28.012 -5.872 30.554 1.00 62.91 86 SER A O 1
ATOM 695 N N . ALA A 1 87 ? -26.622 -4.567 29.381 1.00 61.47 87 ALA A N 1
ATOM 696 C CA . ALA A 1 87 ? -26.279 -3.708 30.507 1.00 61.47 87 ALA A CA 1
ATOM 697 C C . ALA A 1 87 ? -27.195 -2.473 30.554 1.00 61.47 87 ALA A C 1
ATOM 699 O O . ALA A 1 87 ? -27.070 -1.573 29.735 1.00 61.47 87 ALA A O 1
ATOM 700 N N . GLU A 1 88 ? -28.070 -2.388 31.561 1.00 55.59 88 GLU A N 1
ATOM 701 C CA . GLU A 1 88 ? -28.994 -1.255 31.794 1.00 55.59 88 GLU A CA 1
ATOM 702 C C . GLU A 1 88 ? -28.308 0.018 32.351 1.00 55.59 88 GLU A C 1
ATOM 704 O O . GLU A 1 88 ? -28.951 0.886 32.938 1.00 55.59 88 GLU A O 1
ATOM 709 N N . ASN A 1 89 ? -26.986 0.147 32.207 1.00 59.97 89 ASN A N 1
ATOM 710 C CA . ASN A 1 89 ? -26.226 1.260 32.773 1.00 59.97 89 ASN A CA 1
ATOM 711 C C . ASN A 1 89 ? -25.956 2.334 31.710 1.00 59.97 89 ASN A C 1
ATOM 713 O O . ASN A 1 89 ? -25.322 2.057 30.696 1.00 59.97 89 ASN A O 1
ATOM 717 N N . GLN A 1 90 ? -26.319 3.589 31.993 1.00 54.91 90 GLN A N 1
ATOM 718 C CA . GLN A 1 90 ? -26.072 4.747 31.110 1.00 54.91 90 GLN A CA 1
ATOM 719 C C . GLN A 1 90 ? -24.594 4.912 30.700 1.00 54.91 90 GLN A C 1
ATOM 721 O O . GLN A 1 90 ? -24.289 5.406 29.618 1.00 54.91 90 GLN A O 1
ATOM 726 N N . SER A 1 91 ? -23.651 4.484 31.547 1.00 54.81 91 SER A N 1
ATOM 727 C CA . SER A 1 91 ? -22.215 4.503 31.232 1.00 54.81 91 SER A CA 1
ATOM 728 C C . SER A 1 91 ? -21.817 3.483 30.164 1.00 54.81 91 SER A C 1
ATOM 730 O O . SER A 1 91 ? -20.826 3.681 29.467 1.00 54.81 91 SER A O 1
ATOM 732 N N . VAL A 1 92 ? -22.575 2.397 30.031 1.00 61.97 92 VAL A N 1
ATOM 733 C CA . VAL A 1 92 ? -22.368 1.355 29.024 1.00 61.97 92 VAL A CA 1
ATOM 734 C C . VAL A 1 92 ? -23.007 1.756 27.691 1.00 61.97 92 VAL A C 1
ATOM 736 O O . VAL A 1 92 ? -22.451 1.468 26.635 1.00 61.97 92 VAL A O 1
ATOM 739 N N . GLU A 1 93 ? -24.101 2.515 27.739 1.00 63.53 93 GLU A N 1
ATOM 740 C CA . GLU A 1 93 ? -24.773 3.091 26.568 1.00 63.53 93 GLU A CA 1
ATOM 741 C C . GLU A 1 93 ? -23.902 4.143 25.852 1.00 63.53 93 GLU A C 1
ATOM 743 O O . GLU A 1 93 ? -23.693 4.056 24.646 1.00 63.53 93 GLU A O 1
ATOM 748 N N . GLN A 1 94 ? -23.264 5.060 26.590 1.00 64.50 94 GLN A N 1
ATOM 749 C CA . GLN A 1 94 ? -22.317 6.028 26.002 1.00 64.50 94 GLN A CA 1
ATOM 750 C C . GLN A 1 94 ? -21.101 5.349 25.360 1.00 64.50 94 GLN A C 1
ATOM 752 O O . GLN A 1 94 ? -20.575 5.794 24.341 1.00 64.50 94 GLN A O 1
ATOM 757 N N . VAL A 1 95 ? -20.628 4.256 25.960 1.00 68.88 95 VAL A N 1
ATOM 758 C CA . VAL A 1 95 ? -19.513 3.485 25.407 1.00 68.88 95 VAL A CA 1
ATOM 759 C C . VAL A 1 95 ? -19.946 2.729 24.148 1.00 68.88 95 VAL A C 1
ATOM 761 O O . VAL A 1 95 ? -19.174 2.653 23.193 1.00 68.88 95 VAL A O 1
ATOM 764 N N . HIS A 1 96 ? -21.182 2.232 24.106 1.00 70.38 96 HIS A N 1
ATOM 765 C CA . HIS A 1 96 ? -21.768 1.633 22.911 1.00 70.38 96 HIS A CA 1
ATOM 766 C C . HIS A 1 96 ? -21.815 2.621 21.731 1.00 70.38 96 HIS A C 1
ATOM 768 O O . HIS A 1 96 ? -21.396 2.257 20.631 1.00 70.38 96 HIS A O 1
ATOM 774 N N . GLU A 1 97 ? -22.233 3.871 21.957 1.00 71.12 97 GLU A N 1
ATOM 775 C CA . GLU A 1 97 ? -22.228 4.923 20.924 1.00 71.12 97 GLU A CA 1
ATOM 776 C C . GLU A 1 97 ? -20.815 5.205 20.395 1.00 71.12 97 GLU A C 1
ATOM 778 O O . GLU A 1 97 ? -20.583 5.167 19.187 1.00 71.12 97 GLU A O 1
ATOM 783 N N . ILE A 1 98 ? -19.832 5.364 21.291 1.00 77.00 98 ILE A N 1
ATOM 784 C CA . ILE A 1 98 ? -18.423 5.546 20.899 1.00 77.00 98 ILE A CA 1
ATOM 785 C C . ILE A 1 98 ? -17.941 4.374 20.033 1.00 77.00 98 ILE A C 1
ATOM 787 O O . ILE A 1 98 ? -17.192 4.570 19.076 1.00 77.00 98 ILE A O 1
ATOM 791 N N . PHE A 1 99 ? -18.351 3.143 20.345 1.00 73.06 99 PHE A N 1
ATOM 792 C CA . PHE A 1 99 ? -17.950 1.974 19.567 1.00 73.06 99 PHE A CA 1
ATOM 793 C C . PHE A 1 99 ? -18.649 1.860 18.210 1.00 73.06 99 PHE A C 1
ATOM 795 O O . PHE A 1 99 ? -18.017 1.374 17.268 1.00 73.06 99 PHE A O 1
ATOM 802 N N . GLN A 1 100 ? -19.882 2.354 18.064 1.00 74.81 100 GLN A N 1
ATOM 803 C CA . GLN A 1 100 ? -20.496 2.527 16.744 1.00 74.81 100 GLN A CA 1
ATOM 804 C C . GLN A 1 100 ? -19.734 3.553 15.900 1.00 74.81 100 GLN A C 1
ATOM 806 O O . GLN A 1 100 ? -19.399 3.261 14.752 1.00 74.81 100 GLN A O 1
ATOM 811 N N . ASP A 1 101 ? -19.370 4.700 16.474 1.00 79.56 101 ASP A N 1
ATOM 812 C CA . ASP A 1 101 ? -18.580 5.719 15.771 1.00 79.56 101 ASP A CA 1
ATOM 813 C C . ASP A 1 101 ? -17.208 5.175 15.345 1.00 79.56 101 ASP A C 1
ATOM 815 O O . ASP A 1 101 ? -16.714 5.423 14.241 1.00 79.56 101 ASP A O 1
ATOM 819 N N . VAL A 1 102 ? -16.595 4.355 16.200 1.00 78.44 102 VAL A N 1
ATOM 820 C CA . VAL A 1 102 ? -15.366 3.626 15.877 1.00 78.44 102 VAL A CA 1
ATOM 821 C C . VAL A 1 102 ? -15.579 2.634 14.733 1.00 78.44 102 VAL A C 1
ATOM 823 O O . VAL A 1 102 ? -14.696 2.504 13.882 1.00 78.44 102 VAL A O 1
ATOM 826 N N . ALA A 1 103 ? -16.714 1.931 14.690 1.00 76.25 103 ALA A N 1
ATOM 827 C CA . ALA A 1 103 ? -17.026 0.998 13.609 1.00 76.25 103 ALA A CA 1
ATOM 828 C C . ALA A 1 103 ? -17.043 1.717 12.253 1.00 76.25 103 ALA A C 1
ATOM 830 O O . ALA A 1 103 ? -16.411 1.243 11.305 1.00 76.25 103 ALA A O 1
ATOM 831 N N . VAL A 1 104 ? -17.683 2.889 12.198 1.00 83.50 104 VAL A N 1
ATOM 832 C CA . VAL A 1 104 ? -17.702 3.763 11.016 1.00 83.50 104 VAL A CA 1
ATOM 833 C C . VAL A 1 104 ? -16.284 4.207 10.658 1.00 83.50 104 VAL A C 1
ATOM 835 O O . VAL A 1 104 ? -15.835 4.011 9.533 1.00 83.50 104 VAL A O 1
ATOM 838 N N . MET A 1 105 ? -15.506 4.687 11.630 1.00 81.25 105 MET A N 1
ATOM 839 C CA . MET A 1 105 ? -14.134 5.144 11.384 1.00 81.25 105 MET A CA 1
ATOM 840 C C . MET A 1 105 ? -13.212 4.035 10.847 1.00 81.25 105 MET A C 1
ATOM 842 O O . MET A 1 105 ? -12.308 4.291 10.047 1.00 81.25 105 MET A O 1
ATOM 846 N N . VAL A 1 106 ? -13.384 2.795 11.310 1.00 81.75 106 VAL A N 1
ATOM 847 C CA . VAL A 1 106 ? -12.627 1.628 10.831 1.00 81.75 106 VAL A CA 1
ATOM 848 C C . VAL A 1 106 ? -13.088 1.212 9.432 1.00 81.75 106 VAL A C 1
ATOM 850 O O . VAL A 1 106 ? -12.270 0.749 8.637 1.00 81.75 106 VAL A O 1
ATOM 853 N N . GLN A 1 107 ? -14.372 1.387 9.116 1.00 83.19 107 GLN A N 1
ATOM 854 C CA . GLN A 1 107 ? -14.910 1.177 7.776 1.00 83.19 107 GLN A CA 1
ATOM 855 C C . GLN A 1 107 ? -14.350 2.199 6.777 1.00 83.19 107 GLN A C 1
ATOM 857 O O . GLN A 1 107 ? -13.802 1.781 5.759 1.00 83.19 107 GLN A O 1
ATOM 862 N N . ASP A 1 108 ? -14.365 3.491 7.110 1.00 84.62 108 ASP A N 1
ATOM 863 C CA . ASP A 1 108 ? -13.804 4.562 6.272 1.00 84.62 108 ASP A CA 1
ATOM 864 C C . ASP A 1 108 ? -12.307 4.346 6.002 1.00 84.62 108 ASP A C 1
ATOM 866 O O . ASP A 1 108 ? -11.813 4.484 4.882 1.00 84.62 108 ASP A O 1
ATOM 870 N N . GLN A 1 109 ? -11.554 3.948 7.033 1.00 81.56 109 GLN A N 1
ATOM 871 C CA . GLN A 1 109 ? -10.137 3.606 6.880 1.00 81.56 109 GLN A CA 1
ATOM 872 C C . GLN A 1 109 ? -9.917 2.377 5.986 1.00 81.56 109 GLN A C 1
ATOM 874 O O . GLN A 1 109 ? -8.876 2.295 5.332 1.00 81.56 109 GLN A O 1
ATOM 879 N N . GLY A 1 110 ? -10.879 1.450 5.939 1.00 84.69 110 GLY A N 1
ATOM 880 C CA . GLY A 1 110 ? -10.888 0.321 5.010 1.00 84.69 110 GLY A CA 1
ATOM 881 C C . GLY A 1 110 ? -11.059 0.759 3.556 1.00 84.69 110 GLY A C 1
ATOM 882 O O . GLY A 1 110 ? -10.281 0.338 2.708 1.00 84.69 110 GLY A O 1
ATOM 883 N N . GLU A 1 111 ? -11.986 1.673 3.270 1.00 87.56 111 GLU A N 1
ATOM 884 C CA . GLU A 1 111 ? -12.198 2.196 1.910 1.00 87.56 111 GLU A CA 1
ATOM 885 C C . GLU A 1 111 ? -10.959 2.941 1.378 1.00 87.56 111 GLU A C 1
ATOM 887 O O . GLU A 1 111 ? -10.538 2.776 0.229 1.00 87.56 111 GLU A O 1
ATOM 892 N N . VAL A 1 112 ? -10.306 3.742 2.226 1.00 83.62 112 VAL A N 1
ATOM 893 C CA . VAL A 1 112 ? -9.044 4.405 1.857 1.00 83.62 112 VAL A CA 1
ATOM 894 C C . VAL A 1 112 ? -7.957 3.374 1.534 1.00 83.62 112 VAL A C 1
ATOM 896 O O . VAL A 1 112 ? -7.168 3.579 0.607 1.00 83.62 112 VAL A O 1
ATOM 899 N N . LEU A 1 113 ? -7.911 2.266 2.279 1.00 87.19 113 LEU A N 1
ATOM 900 C CA . LEU A 1 113 ? -6.953 1.187 2.055 1.00 87.19 113 LEU A CA 1
ATOM 901 C C . LEU A 1 113 ? -7.211 0.455 0.731 1.00 87.19 113 LEU A C 1
ATOM 903 O O . LEU A 1 113 ? -6.259 0.217 -0.010 1.00 87.19 113 LEU A O 1
ATOM 907 N N . GLU A 1 114 ? -8.470 0.169 0.395 1.00 85.62 114 GLU A N 1
ATOM 908 C CA . GLU A 1 114 ? -8.857 -0.452 -0.882 1.00 85.62 114 GLU A CA 1
ATOM 909 C C . GLU A 1 114 ? -8.433 0.408 -2.079 1.00 85.62 114 GLU A C 1
ATOM 911 O O . GLU A 1 114 ? -7.829 -0.083 -3.036 1.00 85.62 114 GLU A O 1
ATOM 916 N N . ASN A 1 115 ? -8.651 1.722 -1.995 1.00 83.19 115 ASN A N 1
ATOM 917 C CA . ASN A 1 115 ? -8.209 2.666 -3.021 1.00 83.19 115 ASN A CA 1
ATOM 918 C C . ASN A 1 115 ? -6.679 2.687 -3.179 1.00 83.19 115 ASN A C 1
ATOM 920 O O . ASN A 1 115 ? -6.156 2.805 -4.292 1.00 83.19 115 ASN A O 1
ATOM 924 N N . ILE A 1 116 ? -5.938 2.571 -2.074 1.00 80.94 116 ILE A N 1
ATOM 925 C CA . ILE A 1 116 ? -4.475 2.463 -2.097 1.00 80.94 116 ILE A CA 1
ATOM 926 C C . ILE A 1 116 ? -4.044 1.157 -2.765 1.00 80.94 116 ILE A C 1
ATOM 928 O O . ILE A 1 116 ? -3.138 1.181 -3.598 1.00 80.94 116 ILE A O 1
ATOM 932 N N . GLU A 1 117 ? -4.684 0.037 -2.437 1.00 80.12 117 GLU A N 1
ATOM 933 C CA . GLU A 1 117 ? -4.365 -1.272 -3.002 1.00 80.12 117 GLU A CA 1
ATOM 934 C C . GLU A 1 117 ? -4.625 -1.319 -4.515 1.00 80.12 117 GLU A C 1
ATOM 936 O O . GLU A 1 117 ? -3.749 -1.735 -5.279 1.00 80.12 117 GLU A O 1
ATOM 941 N N . ALA A 1 118 ? -5.760 -0.780 -4.968 1.00 81.06 118 ALA A N 1
ATOM 942 C CA . ALA A 1 118 ? -6.094 -0.671 -6.387 1.00 81.06 118 ALA A CA 1
ATOM 943 C C . ALA A 1 118 ? -5.087 0.207 -7.156 1.00 81.06 118 ALA A C 1
ATOM 945 O O . ALA A 1 118 ? -4.547 -0.201 -8.190 1.00 81.06 118 ALA A O 1
ATOM 946 N N . ASN A 1 119 ? -4.773 1.396 -6.632 1.00 76.12 119 ASN A N 1
ATOM 947 C CA . ASN A 1 119 ? -3.807 2.306 -7.255 1.00 76.12 119 ASN A CA 1
ATOM 948 C C . ASN A 1 119 ? -2.383 1.736 -7.251 1.00 76.12 119 ASN A C 1
ATOM 950 O O . ASN A 1 119 ? -1.629 1.921 -8.213 1.00 76.12 119 ASN A O 1
ATOM 954 N N . MET A 1 120 ? -2.012 1.021 -6.189 1.00 76.94 120 MET A N 1
ATOM 955 C CA . MET A 1 120 ? -0.738 0.319 -6.088 1.00 76.94 120 MET A CA 1
ATOM 956 C C . MET A 1 120 ? -0.627 -0.758 -7.167 1.00 76.94 120 MET A C 1
ATOM 958 O O . MET A 1 120 ? 0.382 -0.789 -7.869 1.00 76.94 120 MET A O 1
ATOM 962 N N . GLN A 1 121 ? -1.642 -1.610 -7.324 1.00 73.38 121 GLN A N 1
ATOM 963 C CA . GLN A 1 121 ? -1.622 -2.698 -8.303 1.00 73.38 121 GLN A CA 1
ATOM 964 C C . GLN A 1 121 ? -1.446 -2.160 -9.729 1.00 73.38 121 GLN A C 1
ATOM 966 O O . GLN A 1 121 ? -0.594 -2.632 -10.481 1.00 73.38 121 GLN A O 1
ATOM 971 N N . VAL A 1 122 ? -2.169 -1.092 -10.071 1.00 73.69 122 VAL A N 1
ATOM 972 C CA . VAL A 1 122 ? -2.037 -0.422 -11.372 1.00 73.69 122 VAL A CA 1
ATOM 973 C C . VAL A 1 122 ? -0.650 0.204 -11.552 1.00 73.69 122 VAL A C 1
ATOM 975 O O . VAL A 1 122 ? -0.069 0.125 -12.636 1.00 73.69 122 VAL A O 1
ATOM 978 N N . THR A 1 123 ? -0.104 0.837 -10.512 1.00 72.38 123 THR A N 1
ATOM 979 C CA . THR A 1 123 ? 1.228 1.461 -10.565 1.00 72.38 123 THR A CA 1
ATOM 980 C C . THR A 1 123 ? 2.325 0.412 -10.724 1.00 72.38 123 THR A C 1
ATOM 982 O O . THR A 1 123 ? 3.237 0.610 -11.524 1.00 72.38 123 THR A O 1
ATOM 985 N N . TYR A 1 124 ? 2.212 -0.720 -10.029 1.00 72.56 124 TYR A N 1
ATOM 986 C CA . TYR A 1 124 ? 3.124 -1.851 -10.163 1.00 72.56 124 TYR A CA 1
ATOM 987 C C . TYR A 1 124 ? 3.148 -2.377 -11.601 1.00 72.56 124 TYR A C 1
ATOM 989 O O . TYR A 1 124 ? 4.210 -2.404 -12.220 1.00 72.56 124 TYR A O 1
ATOM 997 N N . ASP A 1 125 ? 1.980 -2.678 -12.171 1.00 75.12 125 ASP A N 1
ATOM 998 C CA . ASP A 1 125 ? 1.875 -3.185 -13.542 1.00 75.12 125 ASP A CA 1
ATOM 999 C C . ASP A 1 125 ? 2.428 -2.190 -14.577 1.00 75.12 125 ASP A C 1
ATOM 1001 O O . ASP A 1 125 ? 3.006 -2.576 -15.594 1.00 75.12 125 ASP A O 1
ATOM 1005 N N . ARG A 1 126 ? 2.248 -0.882 -14.350 1.00 73.94 126 ARG A N 1
ATOM 1006 C CA . ARG A 1 126 ? 2.802 0.170 -15.220 1.00 73.94 126 ARG A CA 1
ATOM 1007 C C . ARG A 1 126 ? 4.321 0.249 -15.130 1.00 73.94 126 ARG A C 1
ATOM 1009 O O . ARG A 1 126 ? 4.973 0.373 -16.164 1.00 73.94 126 ARG A O 1
ATOM 1016 N N . VAL A 1 127 ? 4.874 0.195 -13.921 1.00 74.69 127 VAL A N 1
ATOM 1017 C CA . VAL A 1 127 ? 6.322 0.265 -13.701 1.00 74.69 127 VAL A CA 1
ATOM 1018 C C . VAL A 1 127 ? 7.011 -0.976 -14.258 1.00 74.69 127 VAL A C 1
ATOM 1020 O O . VAL A 1 127 ? 8.003 -0.836 -14.967 1.00 74.69 127 VAL A O 1
ATOM 1023 N N . ASP A 1 128 ? 6.470 -2.167 -14.006 1.00 73.94 128 ASP A N 1
ATOM 1024 C CA . ASP A 1 128 ? 7.040 -3.432 -14.476 1.00 73.94 128 ASP A CA 1
ATOM 1025 C C . ASP A 1 128 ? 7.102 -3.492 -16.011 1.00 73.94 128 ASP A C 1
ATOM 1027 O O . ASP A 1 128 ? 8.171 -3.681 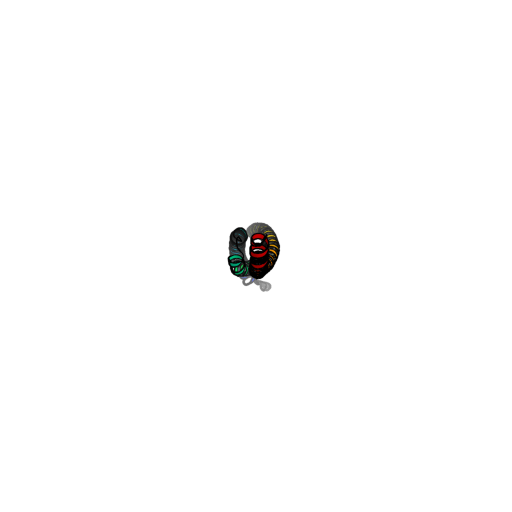-16.602 1.00 73.94 128 ASP A O 1
ATOM 1031 N N . ARG A 1 129 ? 5.983 -3.172 -16.678 1.00 78.69 129 ARG A N 1
ATOM 1032 C CA . ARG A 1 129 ? 5.945 -3.065 -18.144 1.00 78.69 129 ARG A CA 1
ATOM 1033 C C . ARG A 1 129 ? 6.871 -1.971 -18.671 1.00 78.69 129 ARG A C 1
ATOM 1035 O O . ARG A 1 129 ? 7.596 -2.199 -19.634 1.00 78.69 129 ARG A O 1
ATOM 1042 N N . GLY A 1 130 ? 6.891 -0.800 -18.032 1.00 77.75 130 GLY A N 1
ATOM 1043 C CA . GLY A 1 130 ? 7.767 0.306 -18.424 1.00 77.75 130 GLY A CA 1
ATOM 1044 C C . GLY A 1 130 ? 9.253 -0.059 -18.359 1.00 77.75 130 GLY A C 1
ATOM 1045 O O . GLY A 1 130 ? 10.019 0.311 -19.248 1.00 77.75 130 GLY A O 1
ATOM 1046 N N . VAL A 1 131 ? 9.670 -0.836 -17.355 1.00 78.25 131 VAL A N 1
ATOM 1047 C CA . VAL A 1 131 ? 11.042 -1.362 -17.260 1.00 78.25 131 VAL A CA 1
ATOM 1048 C C . VAL A 1 131 ? 11.345 -2.324 -18.404 1.00 78.25 131 VAL A C 1
ATOM 1050 O O . VAL A 1 131 ? 12.420 -2.229 -19.006 1.00 78.25 131 VAL A O 1
ATOM 1053 N N . GLY A 1 132 ? 10.410 -3.219 -18.727 1.00 80.44 132 GLY A N 1
ATOM 1054 C CA . GLY A 1 132 ? 10.517 -4.114 -19.878 1.00 80.44 132 GLY A CA 1
ATOM 1055 C C . GLY A 1 132 ? 10.737 -3.349 -21.184 1.00 80.44 132 GLY A C 1
ATOM 1056 O O . GLY A 1 132 ? 11.728 -3.586 -21.879 1.00 80.44 132 GLY A O 1
ATOM 1057 N N . GLU A 1 133 ? 9.877 -2.372 -21.472 1.00 84.94 133 GLU A N 1
ATOM 1058 C CA . GLU A 1 133 ? 9.946 -1.553 -22.688 1.00 84.94 133 GLU A CA 1
ATOM 1059 C C . GLU A 1 133 ? 11.241 -0.736 -22.777 1.00 84.94 133 GLU A C 1
ATOM 1061 O O . GLU A 1 133 ? 11.913 -0.749 -23.808 1.00 84.94 133 GLU A O 1
ATOM 1066 N N . LEU A 1 134 ? 11.666 -0.076 -21.693 1.00 82.94 134 LEU A N 1
ATOM 1067 C CA . LEU A 1 134 ? 12.925 0.681 -21.669 1.00 82.94 134 LEU A CA 1
ATOM 1068 C C . LEU A 1 134 ? 14.146 -0.225 -21.869 1.00 82.94 134 LEU A C 1
ATOM 1070 O O . LEU A 1 134 ? 15.094 0.144 -22.569 1.00 82.94 134 LEU A O 1
ATOM 1074 N N . THR A 1 135 ? 14.120 -1.427 -21.293 1.00 84.38 135 THR A N 1
ATOM 1075 C CA . THR A 1 135 ? 15.182 -2.426 -21.468 1.00 84.38 135 THR A CA 1
ATOM 1076 C C . THR A 1 135 ? 15.232 -2.906 -22.916 1.00 84.38 135 THR A C 1
ATOM 1078 O O . THR A 1 135 ? 16.310 -2.946 -23.519 1.00 84.38 135 THR A O 1
ATOM 1081 N N . HIS A 1 136 ? 14.079 -3.214 -23.512 1.00 86.50 136 HIS A N 1
ATOM 1082 C CA . HIS A 1 136 ? 13.983 -3.589 -24.920 1.00 86.50 136 HIS A CA 1
ATOM 1083 C C . HIS A 1 136 ? 14.444 -2.461 -25.844 1.00 86.50 136 HIS A C 1
ATOM 1085 O O . HIS A 1 136 ? 15.295 -2.700 -26.705 1.00 86.50 136 HIS A O 1
ATOM 1091 N N . ALA A 1 137 ? 13.968 -1.234 -25.631 1.00 84.94 137 ALA A N 1
ATOM 1092 C CA . ALA A 1 137 ? 14.357 -0.059 -26.401 1.00 84.94 137 ALA A CA 1
ATOM 1093 C C . ALA A 1 137 ? 15.865 0.207 -26.304 1.00 84.94 137 ALA A C 1
ATOM 1095 O O . ALA A 1 137 ? 16.514 0.426 -27.326 1.00 84.94 137 ALA A O 1
ATOM 1096 N N . SER A 1 138 ? 16.456 0.105 -25.109 1.00 84.50 138 SER A N 1
ATOM 1097 C CA . SER A 1 138 ? 17.902 0.261 -24.910 1.00 84.50 138 SER A CA 1
ATOM 1098 C C . SER A 1 138 ? 18.707 -0.787 -25.690 1.00 84.50 138 SER A C 1
ATOM 1100 O O . SER A 1 138 ? 19.664 -0.457 -26.403 1.00 84.50 138 SER A O 1
ATOM 1102 N N . ARG A 1 139 ? 18.293 -2.063 -25.638 1.00 87.12 139 ARG A N 1
ATOM 1103 C CA . ARG A 1 139 ? 18.940 -3.141 -26.408 1.00 87.12 139 ARG A CA 1
ATOM 1104 C C . ARG A 1 139 ? 18.768 -2.946 -27.915 1.00 87.12 139 ARG A C 1
ATOM 1106 O O . ARG A 1 139 ? 19.730 -3.144 -28.662 1.00 87.12 139 ARG A O 1
ATOM 1113 N N . TYR A 1 140 ? 17.582 -2.528 -28.354 1.00 88.44 140 TYR A N 1
ATOM 1114 C CA . TYR A 1 140 ? 17.294 -2.257 -29.759 1.00 88.44 140 TYR A CA 1
ATOM 1115 C C . TYR A 1 140 ? 18.125 -1.086 -30.287 1.00 88.44 140 TYR A C 1
ATOM 1117 O O . TYR A 1 140 ? 18.802 -1.241 -31.300 1.00 88.44 140 TYR A O 1
ATOM 1125 N N . GLN A 1 141 ? 18.178 0.041 -29.569 1.00 85.44 141 GLN A N 1
ATOM 1126 C CA . GLN A 1 141 ? 19.008 1.197 -29.925 1.00 85.44 141 GLN A CA 1
ATOM 1127 C C . GLN A 1 141 ? 20.491 0.823 -30.029 1.00 85.44 141 GLN A C 1
ATOM 1129 O O . GLN A 1 141 ? 21.159 1.215 -30.986 1.00 85.44 141 GLN A O 1
ATOM 1134 N N . LYS A 1 142 ? 21.011 0.012 -29.096 1.00 87.81 142 LYS A N 1
ATOM 1135 C CA . LYS A 1 142 ? 22.402 -0.463 -29.147 1.00 87.81 142 LYS A CA 1
ATOM 1136 C C . LYS A 1 142 ? 22.667 -1.319 -30.391 1.00 87.81 142 LYS A C 1
ATOM 1138 O O . LYS A 1 142 ? 23.671 -1.114 -31.069 1.00 87.81 142 LYS A O 1
ATOM 1143 N N . SER A 1 143 ? 21.768 -2.250 -30.716 1.00 86.44 143 SER A N 1
ATOM 1144 C CA . SER A 1 143 ? 21.891 -3.088 -31.917 1.00 86.44 143 SER A CA 1
ATOM 1145 C C . SER A 1 143 ? 21.760 -2.270 -33.206 1.00 86.44 143 SER A C 1
ATOM 1147 O O . SER A 1 143 ? 22.578 -2.417 -34.112 1.00 86.44 143 SER A O 1
ATOM 1149 N N . ALA A 1 144 ? 20.782 -1.366 -33.273 1.00 87.94 144 ALA A N 1
ATOM 1150 C CA . ALA A 1 144 ? 20.554 -0.488 -34.414 1.00 87.94 144 ALA A CA 1
ATOM 1151 C C . ALA A 1 144 ? 21.760 0.422 -34.674 1.00 87.94 144 ALA A C 1
ATOM 1153 O O . ALA A 1 144 ? 22.205 0.524 -35.814 1.00 87.94 144 ALA A O 1
ATOM 1154 N N . ARG A 1 145 ? 22.358 1.002 -33.623 1.00 90.19 145 ARG A N 1
ATOM 1155 C CA . ARG A 1 145 ? 23.576 1.815 -33.743 1.00 90.19 145 ARG A CA 1
ATOM 1156 C C . ARG A 1 145 ? 24.742 1.013 -34.318 1.00 90.19 145 ARG A C 1
ATOM 1158 O O . ARG A 1 145 ? 25.444 1.504 -35.197 1.00 90.19 145 ARG A O 1
ATOM 1165 N N . ASN A 1 146 ? 24.918 -0.231 -33.875 1.00 88.62 146 ASN A N 1
ATOM 1166 C CA . ASN A 1 146 ? 25.967 -1.105 -34.401 1.00 88.62 146 ASN A CA 1
ATOM 1167 C C . ASN A 1 146 ? 25.733 -1.450 -35.884 1.00 88.62 146 ASN A C 1
ATOM 1169 O O . ASN A 1 146 ? 26.672 -1.421 -36.677 1.00 88.62 146 ASN A O 1
ATOM 1173 N N . LYS A 1 147 ? 24.482 -1.722 -36.281 1.00 92.12 147 LYS A N 1
ATOM 1174 C CA . LYS A 1 147 ? 24.118 -1.991 -37.683 1.00 92.12 147 LYS A CA 1
ATOM 1175 C C . LYS A 1 147 ? 24.306 -0.760 -38.576 1.00 92.12 147 LYS A C 1
ATOM 1177 O O . LYS A 1 147 ? 24.856 -0.883 -39.666 1.00 92.12 147 LYS A O 1
ATOM 1182 N N . ALA A 1 148 ? 23.904 0.419 -38.103 1.00 89.31 148 ALA A N 1
ATOM 1183 C CA . ALA A 1 148 ? 24.067 1.679 -38.825 1.00 89.31 148 ALA A CA 1
ATOM 1184 C C . ALA A 1 148 ? 25.547 2.010 -39.081 1.00 89.31 148 ALA A C 1
ATOM 1186 O O . ALA A 1 148 ? 25.901 2.397 -40.191 1.00 89.31 148 ALA A O 1
ATOM 1187 N N . MET A 1 149 ? 26.423 1.786 -38.093 1.00 89.69 149 MET A N 1
ATOM 1188 C CA . MET A 1 149 ? 27.870 1.976 -38.260 1.00 89.69 149 MET A CA 1
ATOM 1189 C C . MET A 1 149 ? 28.465 1.036 -39.314 1.00 89.69 149 MET A C 1
ATOM 1191 O O . MET A 1 149 ? 29.273 1.467 -40.131 1.00 89.69 149 MET A O 1
ATOM 1195 N N . CYS A 1 150 ? 28.037 -0.229 -39.344 1.00 91.69 150 CYS A N 1
ATOM 1196 C CA . CYS A 1 150 ? 28.478 -1.179 -40.366 1.00 91.69 150 CYS A CA 1
ATOM 1197 C C . CYS A 1 150 ? 28.043 -0.748 -41.779 1.00 91.69 150 CYS A C 1
ATOM 1199 O O . CYS A 1 150 ? 28.864 -0.736 -42.695 1.00 91.69 150 CYS A O 1
ATOM 1201 N N . LEU A 1 151 ? 26.786 -0.316 -41.941 1.00 93.38 151 LEU A N 1
ATOM 1202 C CA . LEU A 1 151 ? 26.283 0.211 -43.215 1.00 93.38 151 LEU A CA 1
ATOM 1203 C C . LEU A 1 151 ? 27.074 1.435 -43.696 1.00 93.38 151 LEU A C 1
ATOM 1205 O O . LEU A 1 151 ? 27.429 1.501 -44.870 1.00 93.38 151 LEU A O 1
ATOM 1209 N N . LEU A 1 152 ? 27.394 2.372 -42.798 1.00 94.12 152 LEU A N 1
ATOM 1210 C CA . LEU A 1 152 ? 28.188 3.562 -43.123 1.00 94.12 152 LEU A CA 1
ATOM 1211 C C . LEU A 1 152 ? 29.569 3.171 -43.680 1.00 94.12 152 LEU A C 1
ATOM 1213 O O . LEU A 1 152 ? 29.961 3.653 -44.743 1.00 94.12 152 LEU A O 1
ATOM 1217 N N . VAL A 1 153 ? 30.278 2.251 -43.016 1.00 95.12 153 VAL A N 1
ATOM 1218 C CA . VAL A 1 153 ? 31.598 1.767 -43.469 1.00 95.12 153 VAL A CA 1
ATOM 1219 C C . VAL A 1 153 ? 31.524 1.166 -44.877 1.00 95.12 153 VAL A C 1
ATOM 1221 O O . VAL A 1 153 ? 32.366 1.478 -45.717 1.00 95.12 153 VAL A O 1
ATOM 1224 N N . ILE A 1 154 ? 30.498 0.359 -45.166 1.00 95.75 154 ILE A N 1
ATOM 1225 C CA . ILE A 1 154 ? 30.298 -0.234 -46.498 1.00 95.75 154 ILE A CA 1
ATOM 1226 C C . ILE A 1 154 ? 30.094 0.856 -47.558 1.00 95.75 154 ILE A C 1
ATOM 1228 O O . ILE A 1 154 ? 30.737 0.817 -48.607 1.00 95.75 154 ILE A O 1
ATOM 1232 N N . VAL A 1 155 ? 29.247 1.853 -47.279 1.00 96.31 155 VAL A N 1
ATOM 1233 C CA . VAL A 1 155 ? 28.981 2.968 -48.205 1.00 96.31 155 VAL A CA 1
ATOM 1234 C C . VAL A 1 155 ? 30.260 3.752 -48.522 1.00 96.31 155 VAL A C 1
ATOM 1236 O O . VAL A 1 155 ? 30.503 4.075 -49.684 1.00 96.31 155 VAL A O 1
ATOM 1239 N N . VAL A 1 156 ? 31.114 4.006 -47.524 1.00 96.44 156 VAL A N 1
ATOM 1240 C CA . VAL A 1 156 ? 32.396 4.712 -47.712 1.00 96.44 156 VAL A CA 1
ATOM 1241 C C . VAL A 1 156 ? 33.360 3.915 -48.592 1.00 96.44 156 VAL A C 1
ATOM 1243 O O . VAL A 1 156 ? 33.978 4.487 -49.491 1.00 96.44 156 VAL A O 1
ATOM 1246 N N . ILE A 1 157 ? 33.466 2.599 -48.383 1.00 96.19 157 ILE A N 1
ATOM 1247 C CA . ILE A 1 157 ? 34.330 1.727 -49.196 1.00 96.19 157 ILE A CA 1
ATOM 1248 C C . ILE A 1 157 ? 33.866 1.721 -50.657 1.00 96.19 157 ILE A C 1
ATOM 1250 O O . ILE A 1 157 ? 34.678 1.921 -51.561 1.00 96.19 157 ILE A O 1
ATOM 1254 N N . VAL A 1 158 ? 32.564 1.536 -50.897 1.00 96.50 158 VAL A N 1
ATOM 1255 C CA . VAL A 1 158 ? 31.995 1.516 -52.254 1.00 96.50 158 VAL A CA 1
ATOM 1256 C C . VAL A 1 158 ? 32.222 2.851 -52.965 1.00 96.50 158 VAL A C 1
ATOM 1258 O O . VAL A 1 158 ? 32.681 2.864 -54.108 1.00 96.50 158 VAL A O 1
ATOM 1261 N N . ALA A 1 159 ? 31.971 3.976 -52.290 1.00 95.19 159 ALA A N 1
ATOM 1262 C CA . ALA A 1 159 ? 32.223 5.303 -52.850 1.00 95.19 159 ALA A CA 1
ATOM 1263 C C . ALA A 1 159 ? 33.709 5.518 -53.196 1.00 95.19 159 ALA A C 1
ATOM 1265 O O . ALA A 1 159 ? 34.020 6.065 -54.255 1.00 95.19 159 ALA A O 1
ATOM 1266 N N . GLY A 1 160 ? 34.626 5.040 -52.348 1.00 95.06 160 GLY A N 1
ATOM 1267 C CA . GLY A 1 160 ? 36.068 5.100 -52.595 1.00 95.06 160 GLY A CA 1
ATOM 1268 C C . GLY A 1 160 ? 36.499 4.315 -53.837 1.00 95.06 160 GLY A C 1
ATOM 1269 O O . GLY A 1 160 ? 37.256 4.834 -54.656 1.00 95.06 160 GLY A O 1
ATOM 1270 N N . ILE A 1 161 ? 35.974 3.099 -54.022 1.00 95.44 161 ILE A N 1
ATOM 1271 C CA . ILE A 1 161 ? 36.249 2.274 -55.211 1.00 95.44 161 ILE A CA 1
ATOM 1272 C C . ILE A 1 161 ? 35.725 2.960 -56.477 1.00 95.44 161 ILE A C 1
ATOM 1274 O O . ILE A 1 161 ? 36.447 3.065 -57.468 1.00 95.44 161 ILE A O 1
ATOM 1278 N N . LEU A 1 162 ? 34.490 3.470 -56.443 1.00 94.19 162 LEU A N 1
ATOM 1279 C CA . LEU A 1 162 ? 33.905 4.182 -57.579 1.00 94.19 162 LEU A CA 1
ATOM 1280 C C . LEU A 1 162 ? 34.731 5.414 -57.955 1.00 94.19 162 LEU A C 1
ATOM 1282 O O . LEU A 1 162 ? 35.035 5.602 -59.132 1.00 94.19 162 LEU A O 1
ATOM 1286 N N . ALA A 1 163 ? 35.156 6.216 -56.976 1.00 92.31 163 ALA A N 1
ATOM 1287 C CA . ALA A 1 163 ? 36.025 7.365 -57.213 1.00 92.31 163 ALA A CA 1
ATOM 1288 C C . ALA A 1 163 ? 37.383 6.948 -57.805 1.00 92.31 163 ALA A C 1
ATOM 1290 O O . ALA A 1 163 ? 37.852 7.574 -58.756 1.00 92.31 163 ALA A O 1
ATOM 1291 N N . ALA A 1 164 ? 37.989 5.868 -57.304 1.00 91.88 164 ALA A N 1
ATOM 1292 C CA . ALA A 1 164 ? 39.257 5.350 -57.814 1.00 91.88 164 ALA A CA 1
ATOM 1293 C C . ALA A 1 164 ? 39.176 4.893 -59.281 1.00 91.88 164 ALA A C 1
ATOM 1295 O O . ALA A 1 164 ? 40.164 5.012 -60.000 1.00 91.88 164 ALA A O 1
ATOM 1296 N N . ILE A 1 165 ? 38.015 4.411 -59.742 1.00 92.19 165 ILE A N 1
ATOM 1297 C CA . ILE A 1 165 ? 37.788 4.027 -61.144 1.00 92.19 165 ILE A CA 1
ATOM 1298 C C . ILE A 1 165 ? 37.438 5.256 -61.999 1.00 92.19 165 ILE A C 1
ATOM 1300 O O . ILE A 1 165 ? 38.028 5.464 -63.059 1.00 92.19 165 ILE A O 1
ATOM 1304 N N . LEU A 1 166 ? 36.508 6.098 -61.542 1.00 88.81 166 LEU A N 1
ATOM 1305 C CA . LEU A 1 166 ? 35.992 7.237 -62.311 1.00 88.81 166 LEU A CA 1
ATOM 1306 C C . LEU A 1 166 ? 37.032 8.347 -62.506 1.00 88.81 166 LEU A C 1
ATOM 1308 O O . LEU A 1 166 ? 37.186 8.850 -63.619 1.00 88.81 166 LEU A O 1
ATOM 1312 N N . VAL A 1 167 ? 37.786 8.714 -61.466 1.00 89.62 167 VAL A N 1
ATOM 1313 C CA . VAL A 1 167 ? 38.771 9.810 -61.526 1.00 89.62 167 VAL A CA 1
ATOM 1314 C C . VAL A 1 167 ? 39.821 9.616 -62.632 1.00 89.62 167 VAL A C 1
ATOM 1316 O O . VAL A 1 167 ? 40.003 10.541 -63.427 1.00 89.62 167 VAL A O 1
ATOM 1319 N N . PRO A 1 168 ? 40.510 8.465 -62.757 1.00 86.81 168 PRO A N 1
ATOM 1320 C CA . PRO A 1 168 ? 41.464 8.265 -63.843 1.00 86.81 168 PRO A CA 1
ATOM 1321 C C . PRO A 1 168 ? 40.792 8.186 -65.218 1.00 86.81 168 PRO A C 1
ATOM 1323 O O . PRO A 1 168 ? 41.403 8.614 -66.192 1.00 86.81 168 PRO A O 1
ATOM 1326 N N . THR A 1 169 ? 39.549 7.698 -65.326 1.00 84.62 169 THR A N 1
ATOM 1327 C CA . THR A 1 169 ? 38.825 7.698 -66.614 1.00 84.62 169 THR A CA 1
ATOM 1328 C C . THR A 1 169 ? 38.429 9.101 -67.074 1.00 84.62 169 THR A C 1
ATOM 1330 O O . THR A 1 169 ? 38.510 9.384 -68.264 1.00 84.62 169 THR A O 1
ATOM 1333 N N . LEU A 1 170 ? 38.082 9.998 -66.146 1.00 77.19 170 LEU A N 1
ATOM 1334 C CA . LEU A 1 170 ? 37.772 11.397 -66.449 1.00 77.19 170 LEU A CA 1
ATOM 1335 C C . LEU A 1 170 ? 39.030 12.219 -66.746 1.00 77.19 170 LEU A C 1
ATOM 1337 O O . LEU A 1 170 ? 38.994 13.065 -67.624 1.00 77.19 170 LEU A O 1
ATOM 1341 N N . LYS A 1 171 ? 40.149 11.954 -66.057 1.00 76.00 171 LYS A N 1
ATOM 1342 C CA . LYS A 1 171 ? 41.436 12.625 -66.323 1.00 76.00 171 LYS A CA 1
ATOM 1343 C C . LYS A 1 171 ? 42.106 12.193 -67.631 1.00 76.00 171 LYS A C 1
ATOM 1345 O O . LYS A 1 171 ? 42.997 12.889 -68.102 1.00 76.00 171 LYS A O 1
ATOM 1350 N N . LYS A 1 172 ? 41.750 11.023 -68.172 1.00 64.69 172 LYS A N 1
ATOM 1351 C CA . LYS A 1 172 ? 42.281 10.510 -69.447 1.00 64.69 172 LYS A CA 1
ATOM 1352 C C . LYS A 1 172 ? 41.554 11.060 -70.681 1.00 64.69 172 LYS A C 1
ATOM 1354 O O . LYS A 1 172 ? 41.968 10.731 -71.789 1.00 64.69 172 LYS A O 1
ATOM 1359 N N . LYS A 1 173 ? 40.485 11.833 -70.498 1.00 52.12 173 LYS A N 1
ATOM 1360 C CA . LYS A 1 173 ? 39.713 12.470 -71.567 1.00 52.12 173 LYS A CA 1
ATOM 1361 C C . LYS A 1 173 ? 39.996 13.966 -71.585 1.00 52.12 173 LYS A C 1
ATOM 1363 O O . LYS A 1 173 ? 39.999 14.521 -72.701 1.00 52.12 173 LYS A O 1
#